Protein AF-A0AA86MZB1-F1 (afdb_monomer)

Structure (mmCIF, N/CA/C/O backbone):
data_AF-A0AA86MZB1-F1
#
_entry.id   AF-A0AA86MZB1-F1
#
loop_
_atom_site.group_PDB
_atom_site.id
_atom_site.type_symbol
_atom_site.label_atom_id
_atom_site.label_alt_id
_atom_site.label_comp_id
_atom_site.label_asym_id
_atom_site.label_entity_id
_atom_site.label_seq_id
_atom_site.pdbx_PDB_ins_code
_atom_site.Cartn_x
_atom_site.Cartn_y
_atom_site.Cartn_z
_atom_site.occupancy
_atom_site.B_iso_or_equiv
_atom_site.auth_seq_id
_atom_site.auth_comp_id
_atom_site.auth_asym_id
_atom_site.auth_atom_id
_atom_site.pdbx_PDB_model_num
ATOM 1 N N . MET A 1 1 ? 69.433 -35.522 26.821 1.00 39.75 1 MET A N 1
ATOM 2 C CA . MET A 1 1 ? 70.094 -35.226 25.528 1.00 39.75 1 MET A CA 1
ATOM 3 C C . MET A 1 1 ? 69.126 -34.293 24.797 1.00 39.75 1 MET A C 1
ATOM 5 O O . MET A 1 1 ? 67.993 -34.709 24.647 1.00 39.75 1 MET A O 1
ATOM 9 N N . CYS A 1 2 ? 69.368 -33.012 24.506 1.00 35.41 2 CYS A N 1
ATOM 10 C CA . CYS A 1 2 ? 70.594 -32.307 24.131 1.00 35.41 2 CYS A CA 1
ATOM 11 C C . CYS A 1 2 ? 70.705 -30.889 24.738 1.00 35.41 2 CYS A C 1
ATOM 13 O O . CYS A 1 2 ? 69.716 -30.265 25.106 1.00 35.41 2 CYS A O 1
ATOM 15 N N . TRP A 1 3 ? 71.967 -30.459 24.810 1.00 27.78 3 TRP A N 1
ATOM 16 C CA . TRP A 1 3 ? 72.564 -29.140 25.097 1.00 27.78 3 TRP A CA 1
ATOM 17 C C . TRP A 1 3 ? 72.193 -28.118 23.944 1.00 27.78 3 TRP A C 1
ATOM 19 O O . TRP A 1 3 ? 71.483 -28.522 23.024 1.00 27.78 3 TRP A O 1
ATOM 29 N N . PRO A 1 4 ? 72.614 -26.828 23.936 1.00 68.19 4 PRO A N 1
ATOM 30 C CA . PRO A 1 4 ? 71.835 -25.599 23.879 1.00 68.19 4 PRO A CA 1
ATOM 31 C C . PRO A 1 4 ? 72.290 -24.744 22.661 1.00 68.19 4 PRO A C 1
ATOM 33 O O . PRO A 1 4 ? 73.212 -25.126 21.941 1.00 68.19 4 PRO A O 1
ATOM 36 N N . ALA A 1 5 ? 71.706 -23.566 22.438 1.00 43.38 5 ALA A N 1
ATOM 37 C CA . ALA A 1 5 ? 72.376 -22.476 21.718 1.00 43.38 5 ALA A CA 1
ATOM 38 C C . ALA A 1 5 ? 71.509 -21.208 21.680 1.00 43.38 5 ALA A C 1
ATOM 40 O O . ALA A 1 5 ? 70.498 -21.170 20.994 1.00 43.38 5 ALA A O 1
ATOM 41 N N . ILE A 1 6 ? 72.010 -20.178 22.367 1.00 39.88 6 ILE A N 1
ATOM 42 C CA . ILE A 1 6 ? 72.215 -18.823 21.829 1.00 39.88 6 ILE A CA 1
ATOM 43 C C . ILE A 1 6 ? 70.952 -17.952 21.635 1.00 39.88 6 ILE A C 1
ATOM 45 O O . ILE A 1 6 ? 70.176 -18.111 20.705 1.00 39.88 6 ILE A O 1
ATOM 49 N N . SER A 1 7 ? 70.845 -17.009 22.580 1.00 42.72 7 SER A N 1
ATOM 50 C CA . SER A 1 7 ? 70.241 -15.662 22.648 1.00 42.72 7 SER A CA 1
ATOM 51 C C . SER A 1 7 ? 69.911 -14.919 21.325 1.00 42.72 7 SER A C 1
ATOM 53 O O . SER A 1 7 ? 70.367 -15.330 20.265 1.00 42.72 7 SER A O 1
ATOM 55 N N . PRO A 1 8 ? 69.448 -13.650 21.367 1.00 53.06 8 PRO A N 1
ATOM 56 C CA . PRO A 1 8 ? 68.319 -13.035 22.089 1.00 53.06 8 PRO A CA 1
ATOM 57 C C . PRO A 1 8 ? 67.515 -12.077 21.166 1.00 53.06 8 PRO A C 1
ATOM 59 O O . PRO A 1 8 ? 68.121 -11.322 20.424 1.00 53.06 8 PRO A O 1
ATOM 62 N N . ASP A 1 9 ? 66.186 -12.005 21.254 1.00 40.66 9 ASP A N 1
ATOM 63 C CA . ASP A 1 9 ? 65.450 -10.734 21.067 1.00 40.66 9 ASP A CA 1
ATOM 64 C C . ASP A 1 9 ? 63.985 -10.947 21.454 1.00 40.66 9 ASP A C 1
ATOM 66 O O . ASP A 1 9 ? 63.271 -11.751 20.857 1.00 40.66 9 ASP A O 1
ATOM 70 N N . PHE A 1 10 ? 63.552 -10.268 22.507 1.00 37.59 10 PHE A N 1
ATOM 71 C CA . PHE A 1 10 ? 62.161 -10.234 22.933 1.00 37.59 10 PHE A CA 1
ATOM 72 C C . PHE A 1 10 ? 61.785 -8.760 23.044 1.00 37.59 10 PHE A C 1
ATOM 74 O O . PHE A 1 10 ? 62.353 -8.064 23.887 1.00 37.59 10 PHE A O 1
ATOM 81 N N . PRO A 1 11 ? 60.760 -8.304 22.313 1.00 39.00 11 PRO A N 1
ATOM 82 C CA . PRO A 1 11 ? 59.903 -7.251 22.806 1.00 39.00 11 PRO A CA 1
ATOM 83 C C . PRO A 1 11 ? 58.547 -7.859 23.174 1.00 39.00 11 PRO A C 1
ATOM 85 O O . PRO A 1 11 ? 57.734 -8.241 22.341 1.00 39.00 11 PRO A O 1
ATOM 88 N N . SER A 1 12 ? 58.372 -8.014 24.483 1.00 47.00 12 SER A N 1
ATOM 89 C CA . SER A 1 12 ? 57.308 -7.395 25.270 1.00 47.00 12 SER A CA 1
ATOM 90 C C . SER A 1 12 ? 55.918 -7.229 24.626 1.00 47.00 12 SER A C 1
ATOM 92 O O . SER A 1 12 ? 55.688 -6.310 23.849 1.00 47.00 12 SER A O 1
ATOM 94 N N . HIS A 1 13 ? 54.974 -8.014 25.169 1.00 42.28 13 HIS A N 1
ATOM 95 C CA . HIS A 1 13 ? 53.506 -7.872 25.106 1.00 42.28 13 HIS A CA 1
ATOM 96 C C . HIS A 1 13 ? 52.888 -8.217 23.733 1.00 42.28 13 HIS A C 1
ATOM 98 O O . HIS A 1 13 ? 53.326 -7.751 22.702 1.00 42.28 13 HIS A O 1
ATOM 104 N N . ALA A 1 14 ? 51.836 -9.013 23.587 1.00 41.88 14 ALA A N 1
ATOM 105 C CA . ALA A 1 14 ? 50.866 -9.554 24.516 1.00 41.88 14 ALA A CA 1
ATOM 106 C C . ALA A 1 14 ? 50.211 -10.781 23.856 1.00 41.88 14 ALA A C 1
ATOM 108 O O . ALA A 1 14 ? 50.178 -10.919 22.634 1.00 41.88 14 ALA A O 1
ATOM 109 N N . ARG A 1 15 ? 49.684 -11.676 24.691 1.00 40.75 15 ARG A N 1
ATOM 110 C CA . ARG A 1 15 ? 48.897 -12.848 24.296 1.00 40.75 15 ARG A CA 1
ATOM 111 C C . ARG A 1 15 ? 47.757 -12.457 23.347 1.00 40.75 15 ARG A C 1
ATOM 113 O O . ARG A 1 15 ? 46.950 -11.596 23.682 1.00 40.75 15 ARG A O 1
ATOM 120 N N . LEU A 1 16 ? 47.668 -13.148 22.211 1.00 38.75 16 LEU A N 1
ATOM 121 C CA . LEU A 1 16 ? 46.545 -13.091 21.275 1.00 38.75 16 LEU A CA 1
ATOM 122 C C . LEU A 1 16 ? 45.320 -13.788 21.883 1.00 38.75 16 LEU A C 1
ATOM 124 O O . LEU A 1 16 ? 45.030 -14.945 21.589 1.00 38.75 16 LEU A O 1
ATOM 128 N N . THR A 1 17 ? 44.599 -13.072 22.739 1.00 40.31 17 THR A N 1
ATOM 129 C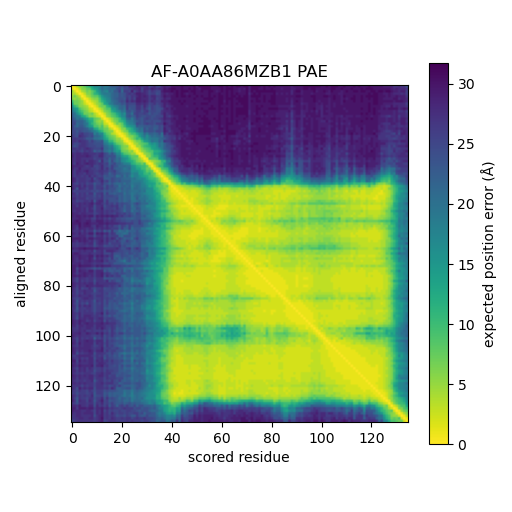 CA . THR A 1 17 ? 43.195 -13.367 23.014 1.00 40.31 17 THR A CA 1
ATOM 130 C C . THR A 1 17 ? 42.368 -12.560 22.020 1.00 40.31 17 THR A C 1
ATOM 132 O O . THR A 1 17 ? 42.288 -11.344 22.128 1.00 40.31 17 THR A O 1
ATOM 135 N N . SER A 1 18 ? 41.820 -13.262 21.025 1.00 50.50 18 SER A N 1
ATOM 136 C CA . SER A 1 18 ? 40.538 -12.996 20.362 1.00 50.50 18 SER A CA 1
ATOM 137 C C . SER A 1 18 ? 40.019 -11.556 20.413 1.00 50.50 18 SER A C 1
ATOM 139 O O . SER A 1 18 ? 39.395 -11.190 21.399 1.00 50.50 18 SER A O 1
ATOM 141 N N . LEU A 1 19 ? 40.173 -10.809 19.317 1.00 40.31 19 LEU A N 1
ATOM 142 C CA . LEU A 1 19 ? 39.268 -9.740 18.872 1.00 40.31 19 LEU A CA 1
ATOM 143 C C . LEU A 1 19 ? 39.573 -9.499 17.384 1.00 40.31 19 LEU A C 1
ATOM 145 O O . LEU A 1 19 ? 40.652 -9.030 17.027 1.00 40.31 19 LEU A O 1
ATOM 149 N N . CYS A 1 20 ? 38.659 -9.907 16.504 1.00 30.36 20 CYS A N 1
ATOM 150 C CA . CYS A 1 20 ? 38.782 -9.693 15.064 1.00 30.36 20 CYS A CA 1
ATOM 151 C C . CYS A 1 20 ? 38.777 -8.180 14.747 1.00 30.36 20 CYS A C 1
ATOM 153 O O . CYS A 1 20 ? 37.870 -7.483 15.204 1.00 30.36 20 CYS A O 1
ATOM 155 N N . PRO A 1 21 ? 39.738 -7.663 13.960 1.00 39.16 21 PRO A N 1
ATOM 156 C CA . PRO A 1 21 ? 39.774 -6.260 13.547 1.00 39.16 21 PRO A CA 1
ATOM 157 C C . PRO A 1 21 ? 38.674 -5.914 12.532 1.00 39.16 21 PRO A C 1
ATOM 159 O O . PRO A 1 21 ? 38.591 -6.508 11.456 1.00 39.16 21 PRO A O 1
ATOM 162 N N . VAL A 1 22 ? 37.863 -4.908 12.863 1.00 49.31 22 VAL A N 1
ATOM 163 C CA . VAL A 1 22 ? 36.893 -4.241 11.982 1.00 49.31 22 VAL A CA 1
ATOM 164 C C . VAL A 1 22 ? 37.605 -3.212 11.101 1.00 49.31 22 VAL A C 1
ATOM 166 O O . VAL A 1 22 ? 37.452 -2.020 11.291 1.00 49.31 22 VAL A O 1
ATOM 169 N N . ASP A 1 23 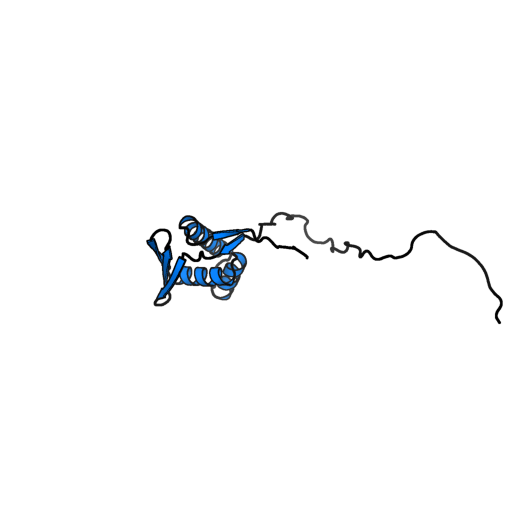? 38.439 -3.640 10.157 1.00 45.38 23 ASP A N 1
ATOM 170 C CA . ASP A 1 23 ? 39.081 -2.670 9.256 1.00 45.38 23 ASP A CA 1
ATOM 171 C C . ASP A 1 23 ? 39.587 -3.316 7.966 1.00 45.38 23 ASP A C 1
ATOM 173 O O . ASP A 1 23 ? 40.760 -3.660 7.851 1.00 45.38 23 ASP A O 1
ATOM 177 N N . LYS A 1 24 ? 38.688 -3.493 6.986 1.00 39.44 24 LYS A N 1
ATOM 178 C CA . LYS A 1 24 ? 39.022 -3.516 5.547 1.00 39.44 24 LYS A CA 1
ATOM 179 C C . LYS A 1 24 ? 37.819 -3.081 4.712 1.00 39.44 24 LYS A C 1
ATOM 181 O O . LYS A 1 24 ? 37.150 -3.896 4.083 1.00 39.44 24 LYS A O 1
ATOM 186 N N . VAL A 1 25 ? 37.573 -1.776 4.685 1.00 43.31 25 VAL A N 1
ATOM 187 C CA . VAL A 1 25 ? 36.737 -1.146 3.656 1.00 43.31 25 VAL A CA 1
ATOM 188 C C . VAL A 1 25 ? 37.679 -0.649 2.549 1.00 43.31 25 VAL A C 1
ATOM 190 O O . VAL A 1 25 ? 38.590 0.122 2.859 1.00 43.31 25 VAL A O 1
ATOM 193 N N . PRO A 1 26 ? 37.553 -1.076 1.277 1.00 38.97 26 PRO A N 1
ATOM 194 C CA . PRO A 1 26 ? 38.373 -0.522 0.204 1.00 38.97 26 PRO A CA 1
ATOM 195 C C . PRO A 1 26 ? 37.927 0.916 -0.097 1.00 38.97 26 PRO A C 1
ATOM 197 O O . PRO A 1 26 ? 36.832 1.171 -0.595 1.00 38.97 26 PRO A O 1
ATOM 200 N N . PHE A 1 27 ? 38.795 1.864 0.248 1.00 42.94 27 PHE A N 1
ATOM 201 C CA . PHE A 1 27 ? 38.603 3.302 0.088 1.00 42.94 27 PHE A CA 1
ATOM 202 C C . PHE A 1 27 ? 38.862 3.694 -1.372 1.00 42.94 27 PHE A C 1
ATOM 204 O O . PHE A 1 27 ? 40.007 3.860 -1.788 1.00 42.94 27 PHE A O 1
ATOM 211 N N . GLY A 1 28 ? 37.800 3.779 -2.176 1.00 41.62 28 GLY A N 1
ATOM 212 C CA . GLY A 1 28 ? 37.954 4.029 -3.608 1.00 41.62 28 GLY A CA 1
ATOM 213 C C . GLY A 1 28 ? 36.682 4.321 -4.393 1.00 41.62 28 GLY A C 1
ATOM 214 O O . GLY A 1 28 ? 36.675 4.049 -5.583 1.00 41.62 28 GLY A O 1
ATOM 215 N N . THR A 1 29 ? 35.609 4.854 -3.798 1.00 44.28 29 THR A N 1
ATOM 216 C CA . THR A 1 29 ? 34.547 5.566 -4.540 1.00 44.28 29 THR A CA 1
ATOM 217 C C . THR A 1 29 ? 33.782 6.486 -3.581 1.00 44.28 29 THR A C 1
ATOM 219 O O . THR A 1 29 ? 33.254 6.029 -2.578 1.00 44.28 29 THR A O 1
ATOM 222 N N . SER A 1 30 ? 33.791 7.787 -3.878 1.00 43.34 30 SER A N 1
ATOM 223 C CA . SER A 1 30 ? 32.909 8.862 -3.391 1.00 43.34 30 SER A CA 1
ATOM 224 C C . SER A 1 30 ? 32.229 8.710 -2.013 1.00 43.34 30 SER A C 1
ATOM 226 O O . SER A 1 30 ? 31.184 8.088 -1.860 1.00 43.34 30 SER A O 1
ATOM 228 N N . PHE A 1 31 ? 32.760 9.431 -1.024 1.00 43.94 31 PHE A N 1
ATOM 229 C CA . PHE A 1 31 ? 32.207 9.635 0.324 1.00 43.94 31 PHE A CA 1
ATOM 230 C C . PHE A 1 31 ? 31.006 10.621 0.358 1.00 43.94 31 PHE A C 1
ATOM 232 O O . PHE A 1 31 ? 30.826 11.363 1.322 1.00 43.94 31 PHE A O 1
ATOM 239 N N . GLN A 1 32 ? 30.175 10.657 -0.691 1.00 47.94 32 GLN A N 1
ATOM 240 C CA . GLN A 1 32 ? 28.943 11.459 -0.769 1.00 47.94 32 GLN A CA 1
ATOM 241 C C . GLN A 1 32 ? 27.703 10.554 -0.798 1.00 47.94 32 GLN A C 1
ATOM 243 O O . GLN A 1 32 ? 27.087 10.377 -1.843 1.00 47.94 32 GLN A O 1
ATOM 248 N N . SER A 1 33 ? 27.358 9.962 0.350 1.00 45.75 33 SER A N 1
ATOM 249 C CA . SER A 1 33 ? 25.975 9.716 0.821 1.00 45.75 33 SER A CA 1
ATOM 250 C C . SER A 1 33 ? 25.957 8.640 1.907 1.00 45.75 33 SER A C 1
ATOM 252 O O . SER A 1 33 ? 25.478 7.530 1.713 1.00 45.75 33 SER A O 1
ATOM 254 N N . LEU A 1 34 ? 26.400 8.994 3.111 1.00 46.66 34 LEU A N 1
ATOM 255 C CA . LEU A 1 34 ? 25.973 8.305 4.336 1.00 46.66 34 LEU A CA 1
ATOM 256 C C . LEU A 1 34 ? 24.555 8.761 4.756 1.00 46.66 34 LEU A C 1
ATOM 258 O O . LEU A 1 34 ? 24.296 8.986 5.933 1.00 46.66 34 LEU A O 1
ATOM 262 N N . GLN A 1 35 ? 23.635 8.969 3.807 1.00 44.97 35 GLN A N 1
ATOM 263 C CA . GLN A 1 35 ? 22.385 9.710 4.043 1.00 44.97 35 GLN A CA 1
ATOM 264 C C . GLN A 1 35 ? 21.105 9.028 3.554 1.00 44.97 35 GLN A C 1
ATOM 266 O O . GLN A 1 35 ? 20.146 9.704 3.203 1.00 44.97 35 GLN A O 1
ATOM 271 N N . GLN A 1 36 ? 21.005 7.700 3.621 1.00 43.66 36 GLN A N 1
ATOM 272 C CA . GLN A 1 36 ? 19.668 7.106 3.548 1.00 43.66 36 GLN A CA 1
ATOM 273 C C . GLN A 1 36 ? 19.504 5.861 4.413 1.00 43.66 36 GLN A C 1
ATOM 275 O O . GLN A 1 36 ? 19.050 4.822 3.950 1.00 43.66 36 GLN A O 1
ATOM 280 N N . TYR A 1 37 ? 19.793 5.971 5.709 1.00 47.28 37 TYR A N 1
ATOM 281 C CA . TYR A 1 37 ? 19.125 5.087 6.663 1.00 47.28 37 TYR A CA 1
ATOM 282 C C . TYR A 1 37 ? 17.685 5.594 6.851 1.00 47.28 37 TYR A C 1
ATOM 284 O O . TYR A 1 37 ? 17.369 6.277 7.824 1.00 47.28 37 TYR A O 1
ATOM 292 N N . LYS A 1 38 ? 16.810 5.324 5.869 1.00 46.38 38 LYS A N 1
ATOM 293 C CA . LYS A 1 38 ? 15.365 5.322 6.125 1.00 46.38 38 LYS A CA 1
ATOM 294 C C . LYS A 1 38 ? 15.132 4.112 7.034 1.00 46.38 38 LYS A C 1
ATOM 296 O O . LYS A 1 38 ? 15.504 3.012 6.622 1.00 46.38 38 LYS A O 1
ATOM 301 N N . PRO A 1 39 ? 14.574 4.265 8.250 1.00 53.75 39 PRO A N 1
ATOM 302 C CA . PRO A 1 39 ? 14.151 3.093 9.005 1.00 53.75 39 PRO A CA 1
ATOM 303 C C . PRO A 1 39 ? 13.242 2.278 8.085 1.00 53.75 39 PRO A C 1
ATOM 305 O O . PRO A 1 39 ? 12.373 2.859 7.431 1.00 53.75 39 PRO A O 1
ATOM 308 N N . ALA A 1 40 ? 13.488 0.971 7.975 1.00 68.12 40 ALA A N 1
ATOM 309 C CA . ALA A 1 40 ? 12.656 0.107 7.153 1.00 68.12 40 ALA A CA 1
ATOM 310 C C . ALA A 1 40 ? 11.229 0.169 7.716 1.00 68.12 40 ALA A C 1
ATOM 312 O O . ALA A 1 40 ? 10.922 -0.427 8.749 1.00 68.12 40 ALA A O 1
ATOM 313 N N . MET A 1 41 ? 10.383 0.979 7.084 1.00 81.94 41 MET A N 1
ATOM 314 C CA . MET A 1 41 ? 8.965 1.032 7.394 1.00 81.94 41 MET A CA 1
ATOM 315 C C . MET A 1 41 ? 8.359 -0.239 6.839 1.00 81.94 41 MET A C 1
ATOM 317 O O . MET A 1 41 ? 8.482 -0.523 5.645 1.00 81.94 41 MET A O 1
ATOM 321 N N . ARG A 1 42 ? 7.738 -1.008 7.727 1.00 86.62 42 ARG A N 1
ATOM 322 C CA . ARG A 1 42 ? 6.961 -2.167 7.337 1.00 86.62 42 ARG A CA 1
ATOM 323 C C . ARG A 1 42 ? 5.496 -1.795 7.295 1.00 86.62 42 ARG A C 1
ATOM 325 O O . ARG A 1 42 ? 4.979 -1.156 8.208 1.00 86.62 42 ARG A O 1
ATOM 332 N N . TYR A 1 43 ? 4.846 -2.204 6.220 1.00 90.12 43 TYR A N 1
ATOM 333 C CA . TYR A 1 43 ? 3.418 -2.031 6.034 1.00 90.12 43 TYR A CA 1
ATOM 334 C C . TYR A 1 43 ? 2.725 -3.340 6.358 1.00 90.12 43 TYR A C 1
ATOM 336 O O . TYR A 1 43 ? 3.129 -4.402 5.884 1.00 90.12 43 TYR A O 1
ATOM 344 N N . ARG A 1 44 ? 1.684 -3.255 7.179 1.00 91.56 44 ARG A N 1
ATOM 345 C CA . ARG A 1 44 ? 0.871 -4.397 7.577 1.00 91.56 44 ARG A CA 1
ATOM 346 C C . ARG A 1 44 ? -0.595 -4.092 7.329 1.00 91.56 44 ARG A C 1
ATOM 348 O O . ARG A 1 44 ? -1.062 -2.990 7.604 1.00 91.56 44 ARG A O 1
ATOM 355 N N . ILE A 1 45 ? -1.320 -5.087 6.839 1.00 92.75 45 ILE A N 1
ATOM 356 C CA . ILE A 1 45 ? -2.773 -5.023 6.706 1.00 92.75 45 ILE A CA 1
ATOM 357 C C . ILE A 1 45 ? -3.385 -5.340 8.083 1.00 92.75 45 ILE A C 1
ATOM 359 O O . ILE A 1 45 ? -3.090 -6.410 8.628 1.00 92.75 45 ILE A O 1
ATOM 363 N N . PRO A 1 46 ? -4.181 -4.431 8.676 1.00 91.94 46 PRO A N 1
ATOM 364 C CA . PRO A 1 46 ? -4.894 -4.692 9.923 1.00 91.94 46 PRO A CA 1
ATOM 365 C C . PRO A 1 46 ? -5.865 -5.869 9.783 1.00 91.94 46 PRO A C 1
ATOM 367 O O . PRO A 1 46 ? -6.425 -6.096 8.713 1.00 91.94 46 PRO A O 1
ATOM 370 N N . GLU A 1 47 ? -6.114 -6.589 10.875 1.00 91.00 47 GLU A N 1
ATOM 371 C CA . GLU A 1 47 ? -7.055 -7.722 10.892 1.00 91.00 47 GLU A CA 1
ATOM 372 C C . GLU A 1 47 ? -8.512 -7.310 10.633 1.00 91.00 47 GLU A C 1
ATOM 374 O O . GLU A 1 47 ? -9.298 -8.091 10.099 1.00 91.00 47 GLU A O 1
ATOM 379 N N . ASP A 1 48 ? -8.843 -6.051 10.925 1.00 91.81 48 ASP A N 1
ATOM 380 C CA . ASP A 1 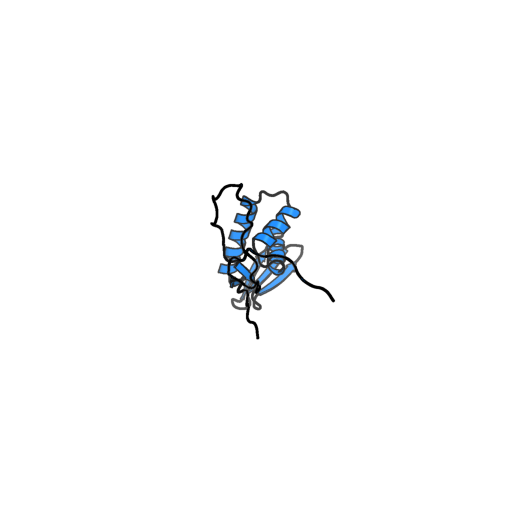48 ? -10.146 -5.448 10.651 1.00 91.81 48 ASP A CA 1
ATOM 381 C C . ASP A 1 48 ? -10.363 -5.121 9.165 1.00 91.81 48 ASP A C 1
ATOM 383 O O . ASP A 1 48 ? -11.414 -4.599 8.792 1.00 91.81 48 ASP A O 1
ATOM 387 N N . VAL A 1 49 ? -9.381 -5.375 8.297 1.00 93.56 49 VAL A N 1
ATOM 388 C CA . VAL A 1 49 ? -9.492 -5.111 6.862 1.00 93.56 49 VAL A CA 1
ATOM 389 C C . VAL A 1 49 ? -9.715 -6.416 6.118 1.00 93.56 49 VAL A C 1
ATOM 391 O O . VAL A 1 49 ? -8.838 -7.272 6.021 1.00 93.56 49 VAL A O 1
ATOM 394 N N . VAL A 1 50 ? -10.901 -6.545 5.534 1.00 93.50 50 VAL A N 1
ATOM 395 C CA . VAL A 1 50 ? -11.254 -7.675 4.676 1.00 93.50 50 VAL A CA 1
ATOM 396 C C . VAL A 1 50 ? -10.979 -7.297 3.230 1.00 93.50 50 VAL A C 1
ATOM 398 O O . VAL A 1 50 ? -11.423 -6.254 2.761 1.00 93.50 50 VAL A O 1
ATOM 401 N N . PHE A 1 51 ? -10.287 -8.174 2.513 1.00 92.88 51 PHE A N 1
ATOM 402 C CA . PHE A 1 51 ? -9.976 -8.031 1.094 1.00 92.88 51 PHE A CA 1
ATOM 403 C C . PHE A 1 51 ? -10.664 -9.137 0.284 1.00 92.88 51 PHE A C 1
ATOM 405 O O . PHE A 1 51 ? -10.680 -10.303 0.692 1.00 92.88 51 PHE A O 1
ATOM 412 N N . ARG A 1 52 ? -11.218 -8.783 -0.878 1.00 93.44 52 ARG A N 1
ATOM 413 C CA . ARG A 1 52 ? -11.800 -9.731 -1.831 1.00 93.44 52 ARG A CA 1
ATOM 414 C C . ARG A 1 52 ? -11.470 -9.321 -3.260 1.00 93.44 52 ARG A C 1
ATOM 416 O O . ARG A 1 52 ? -11.855 -8.239 -3.686 1.00 93.44 52 ARG A O 1
ATOM 423 N N . GLU A 1 53 ? -10.847 -10.222 -4.006 1.00 93.44 53 GLU A N 1
ATOM 424 C CA . GLU A 1 53 ? -10.596 -10.038 -5.436 1.00 93.44 53 GLU A CA 1
ATOM 425 C C . GLU A 1 53 ? -11.781 -10.539 -6.277 1.00 93.44 53 GLU A C 1
ATOM 427 O O . GLU A 1 53 ? -12.358 -11.599 -6.000 1.00 93.44 53 GLU A O 1
ATOM 432 N N . VAL A 1 54 ? -12.156 -9.769 -7.298 1.00 90.69 54 VAL A N 1
ATOM 433 C CA . VAL A 1 54 ? -13.225 -10.061 -8.255 1.00 90.69 54 VAL A CA 1
ATOM 434 C C . VAL A 1 54 ? -12.785 -9.587 -9.640 1.00 90.69 54 VAL A C 1
ATOM 436 O O . VAL A 1 54 ? -12.691 -8.395 -9.897 1.00 90.69 54 VAL A O 1
ATOM 439 N N . GLY A 1 55 ? -12.539 -10.523 -10.559 1.00 88.62 55 GLY A N 1
ATOM 440 C CA 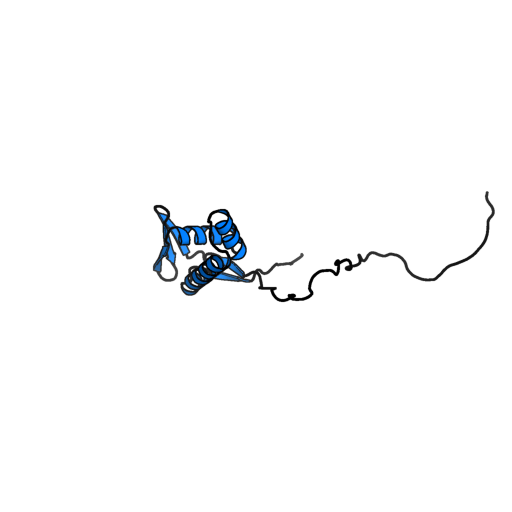. GLY A 1 55 ? -12.244 -10.187 -11.959 1.00 88.62 55 GLY A CA 1
ATOM 441 C C . GLY A 1 55 ? -10.940 -9.408 -12.180 1.00 88.62 55 GLY A C 1
ATOM 442 O O . GLY A 1 55 ? -10.840 -8.698 -13.173 1.00 88.62 55 GLY A O 1
ATOM 443 N N . GLY A 1 56 ? -9.964 -9.537 -11.276 1.00 87.31 56 GLY A N 1
ATOM 444 C CA . GLY A 1 56 ? -8.692 -8.806 -11.324 1.00 87.31 56 GLY A CA 1
ATOM 445 C C . GLY A 1 56 ? -8.720 -7.444 -10.630 1.00 87.31 56 GLY A C 1
ATOM 446 O O . GLY A 1 56 ? -7.682 -6.808 -10.523 1.00 87.31 56 GLY A O 1
ATOM 447 N N . GLU A 1 57 ? -9.875 -7.012 -10.130 1.00 92.38 57 GLU A N 1
ATOM 448 C CA . GLU A 1 57 ? -10.025 -5.852 -9.249 1.00 92.38 57 GLU A CA 1
ATOM 449 C C . GLU A 1 57 ? -10.270 -6.320 -7.814 1.00 92.38 57 GLU A C 1
ATOM 451 O O . GLU A 1 57 ? -10.632 -7.477 -7.580 1.00 92.38 57 GLU A O 1
ATOM 456 N N . ALA A 1 58 ? -10.125 -5.427 -6.839 1.00 91.81 58 ALA A N 1
ATOM 457 C CA . ALA A 1 58 ? -10.343 -5.776 -5.444 1.00 91.81 58 ALA A CA 1
ATOM 458 C C . ALA A 1 58 ? -11.292 -4.837 -4.720 1.00 91.81 58 ALA A C 1
ATOM 460 O O . ALA A 1 58 ? -11.321 -3.629 -4.935 1.00 91.81 58 ALA A O 1
ATOM 461 N N . VAL A 1 59 ? -12.041 -5.417 -3.788 1.00 93.81 59 VAL A N 1
ATOM 462 C CA . VAL A 1 59 ? -12.874 -4.700 -2.833 1.00 93.81 59 VAL A CA 1
ATOM 463 C C . VAL A 1 59 ? -12.299 -4.903 -1.441 1.00 93.81 59 VAL A C 1
ATOM 465 O O . VAL A 1 59 ? -12.062 -6.030 -1.003 1.00 93.81 59 VAL A O 1
ATOM 468 N N . LEU A 1 60 ? -12.102 -3.794 -0.738 1.00 93.62 60 LEU A N 1
ATOM 469 C CA . LEU A 1 60 ? -11.655 -3.744 0.641 1.00 93.62 60 LEU A CA 1
ATOM 470 C C . LEU A 1 60 ? -12.788 -3.241 1.511 1.00 93.62 60 LEU A C 1
ATOM 472 O O . LEU A 1 60 ? -13.429 -2.241 1.192 1.00 93.62 60 LEU A O 1
ATOM 476 N N . LEU A 1 61 ? -12.996 -3.909 2.633 1.00 92.62 61 LEU A N 1
ATOM 477 C CA . LEU A 1 61 ? -13.911 -3.492 3.677 1.00 92.62 61 LEU A CA 1
ATOM 478 C C . LEU A 1 61 ? -13.109 -3.244 4.947 1.00 92.62 61 LEU A C 1
ATOM 480 O O . LEU A 1 61 ? -12.515 -4.165 5.501 1.00 92.62 61 LEU A O 1
ATOM 484 N N . ASN A 1 62 ? -13.127 -2.003 5.418 1.00 92.81 62 ASN A N 1
ATOM 485 C CA . ASN A 1 62 ? -12.651 -1.669 6.751 1.00 92.81 62 ASN A CA 1
ATOM 486 C C . ASN A 1 62 ? -13.787 -1.936 7.750 1.00 92.81 62 ASN A C 1
ATOM 488 O O . ASN A 1 62 ? -14.755 -1.177 7.793 1.00 92.81 62 ASN A O 1
ATOM 492 N N . LEU A 1 63 ? -13.678 -3.002 8.544 1.00 91.81 63 LEU A N 1
ATOM 493 C CA . LEU A 1 63 ? -14.681 -3.407 9.534 1.00 91.81 63 LEU A CA 1
ATOM 494 C C . LEU A 1 63 ? -14.805 -2.409 10.689 1.00 91.81 63 LEU A C 1
ATOM 496 O O . LEU A 1 63 ? -15.902 -2.231 11.212 1.00 91.81 63 LEU A O 1
ATOM 500 N N . ALA A 1 64 ? -13.721 -1.714 11.047 1.00 89.56 64 ALA A N 1
ATOM 501 C CA . ALA A 1 64 ? -13.735 -0.720 12.117 1.00 89.56 64 ALA A CA 1
ATOM 502 C C . ALA A 1 64 ? -14.585 0.512 11.758 1.00 89.56 64 ALA A C 1
ATOM 504 O O . ALA A 1 64 ? -15.217 1.107 12.629 1.00 89.56 64 ALA A O 1
ATOM 505 N N . THR A 1 65 ? -14.626 0.893 10.476 1.00 90.25 65 THR A N 1
ATOM 506 C CA . THR A 1 65 ? -15.408 2.051 9.997 1.00 90.25 65 THR A CA 1
ATOM 507 C C . THR A 1 65 ? -16.669 1.672 9.217 1.00 90.25 65 THR A C 1
ATOM 509 O O . THR A 1 65 ? -17.520 2.528 8.989 1.00 90.25 65 THR A O 1
ATOM 512 N N . GLY A 1 66 ? -16.793 0.419 8.774 1.00 91.06 66 GLY A N 1
ATOM 513 C CA . GLY A 1 66 ? -17.846 -0.040 7.865 1.00 91.06 66 GLY A CA 1
ATOM 514 C C . GLY A 1 66 ? -17.715 0.481 6.426 1.00 91.06 66 GLY A C 1
ATOM 515 O O . GLY A 1 66 ? -18.695 0.449 5.682 1.00 91.06 66 GLY A O 1
ATOM 516 N N . THR A 1 67 ? -16.542 0.987 6.027 1.00 90.94 67 THR A N 1
ATOM 517 C CA . THR A 1 67 ? -16.347 1.639 4.719 1.00 90.94 67 THR A CA 1
ATOM 518 C C . THR A 1 67 ? -15.786 0.672 3.680 1.00 90.94 67 THR A C 1
ATOM 520 O O . THR A 1 67 ? -14.845 -0.073 3.960 1.00 90.94 67 THR A O 1
ATOM 523 N N . TYR A 1 68 ? -16.335 0.736 2.465 1.00 93.06 68 TYR A N 1
ATOM 524 C CA . TYR A 1 68 ? -15.894 -0.040 1.308 1.00 93.06 68 TYR A CA 1
ATOM 525 C C . TYR A 1 68 ? -15.009 0.797 0.384 1.00 93.06 68 TYR A C 1
ATOM 527 O O . TYR A 1 68 ? -15.305 1.961 0.107 1.00 93.06 68 TYR A O 1
ATOM 535 N N . PHE A 1 69 ? -13.958 0.178 -0.140 1.00 92.50 69 PHE A N 1
ATOM 536 C CA . PHE A 1 69 ? -13.039 0.772 -1.100 1.00 92.50 69 PHE A CA 1
ATOM 537 C C . PHE A 1 69 ? -12.810 -0.196 -2.255 1.00 92.50 69 PHE A C 1
ATOM 539 O O . PHE A 1 69 ? -12.629 -1.388 -2.032 1.00 92.50 69 PHE A O 1
ATOM 546 N N . GLY A 1 70 ? -12.826 0.316 -3.482 1.00 93.31 70 GLY A N 1
ATOM 547 C CA . GLY A 1 70 ? -12.434 -0.442 -4.667 1.00 93.31 70 GLY A CA 1
ATOM 548 C C .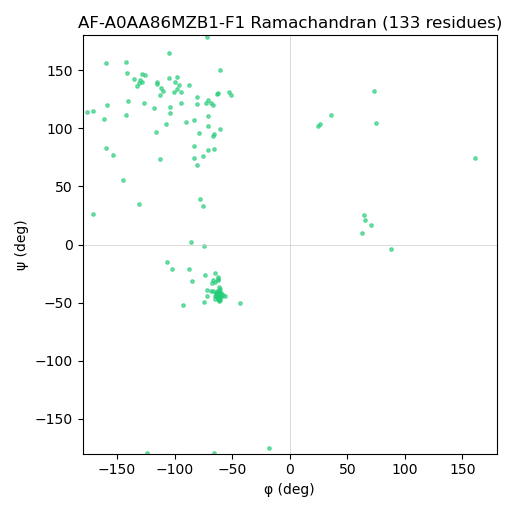 GLY A 1 70 ? -10.990 -0.136 -5.050 1.00 93.31 70 GLY A C 1
ATOM 549 O O . GLY A 1 70 ? -10.552 1.009 -4.911 1.00 93.31 70 GLY A O 1
ATOM 550 N N . LEU A 1 71 ? -10.281 -1.147 -5.535 1.00 92.69 71 LEU A N 1
ATOM 551 C CA . LEU A 1 71 ? -8.995 -1.040 -6.211 1.00 92.69 71 LEU A CA 1
ATOM 552 C C . LEU A 1 71 ? -9.157 -1.499 -7.651 1.00 92.69 71 LEU A C 1
ATOM 554 O O . LEU A 1 71 ? -9.822 -2.499 -7.917 1.00 92.69 71 LEU A O 1
ATOM 558 N N . ASP A 1 72 ? -8.496 -0.786 -8.552 1.00 91.38 72 ASP A N 1
ATOM 559 C CA . ASP A 1 72 ? -8.294 -1.233 -9.922 1.00 91.38 72 ASP A CA 1
ATOM 560 C C . ASP A 1 72 ? -7.279 -2.392 -9.972 1.00 91.38 72 ASP A C 1
ATOM 562 O O . ASP A 1 72 ? -6.738 -2.827 -8.948 1.00 91.38 72 ASP A O 1
ATOM 566 N N . GLY A 1 73 ? -7.011 -2.918 -11.168 1.00 88.50 73 GLY A N 1
ATOM 567 C CA . GLY A 1 73 ? -6.101 -4.056 -11.320 1.00 88.50 73 GLY A CA 1
ATOM 568 C C . GLY A 1 73 ? -4.680 -3.785 -10.823 1.00 88.50 73 GLY A C 1
ATOM 569 O O . GLY A 1 73 ? -4.079 -4.631 -10.166 1.00 88.50 73 GLY A O 1
ATOM 570 N N . VAL A 1 74 ? -4.161 -2.577 -11.056 1.00 88.88 74 VAL A N 1
ATOM 571 C CA . VAL A 1 74 ? -2.813 -2.201 -10.607 1.00 88.88 74 VAL A CA 1
ATOM 572 C C . VAL A 1 74 ? -2.775 -2.014 -9.090 1.00 88.88 74 VAL A C 1
ATOM 574 O O . VAL A 1 74 ? -1.872 -2.526 -8.432 1.00 88.88 74 VAL A O 1
ATOM 577 N N . GLY A 1 75 ? -3.768 -1.341 -8.506 1.00 90.38 75 GLY A N 1
ATOM 578 C CA . GLY A 1 75 ? -3.895 -1.186 -7.060 1.00 90.38 75 GLY A CA 1
ATOM 579 C C . GLY A 1 75 ? -4.056 -2.527 -6.346 1.00 90.38 75 GLY A C 1
ATOM 580 O O . GLY A 1 75 ? -3.484 -2.721 -5.274 1.00 90.38 75 GLY A O 1
ATOM 581 N N . THR A 1 76 ? -4.776 -3.471 -6.956 1.00 92.88 76 THR A N 1
ATOM 582 C CA . THR A 1 76 ? -4.929 -4.848 -6.461 1.00 92.88 76 THR A CA 1
ATOM 583 C C . THR A 1 76 ? -3.591 -5.583 -6.437 1.00 92.88 76 THR A C 1
ATOM 585 O O . THR A 1 76 ? -3.250 -6.213 -5.436 1.00 92.88 76 THR A O 1
ATOM 588 N N . GLU A 1 77 ? -2.789 -5.441 -7.491 1.00 91.50 77 GLU A N 1
ATOM 589 C CA . GLU A 1 77 ? -1.447 -6.021 -7.550 1.00 91.50 77 GLU A CA 1
ATOM 590 C C . GLU A 1 77 ? -0.515 -5.402 -6.498 1.00 91.50 77 GLU A C 1
ATOM 592 O O . GLU A 1 77 ? 0.130 -6.124 -5.735 1.00 91.50 77 GLU A O 1
ATOM 597 N N . ILE A 1 78 ? -0.502 -4.067 -6.377 1.00 91.88 78 ILE A N 1
ATOM 598 C CA . ILE A 1 78 ? 0.269 -3.356 -5.344 1.00 91.88 78 ILE A CA 1
ATOM 599 C C . ILE A 1 78 ? -0.148 -3.827 -3.946 1.00 91.88 78 ILE A C 1
ATOM 601 O O . ILE A 1 78 ? 0.709 -4.073 -3.099 1.00 91.88 78 ILE A O 1
ATOM 605 N N . TRP A 1 79 ? -1.449 -3.983 -3.696 1.00 93.12 79 TRP A N 1
ATOM 606 C CA . TRP A 1 79 ? -1.974 -4.488 -2.430 1.00 93.12 79 TRP A CA 1
ATOM 607 C C . TRP A 1 79 ? -1.482 -5.908 -2.125 1.00 93.12 79 TRP A C 1
ATOM 609 O O . TRP A 1 79 ? -0.983 -6.171 -1.029 1.00 93.12 79 TRP A O 1
ATOM 619 N N . ASN A 1 80 ? -1.567 -6.815 -3.100 1.00 92.12 80 ASN A N 1
ATOM 620 C CA . ASN A 1 80 ? -1.090 -8.191 -2.971 1.00 92.12 80 ASN A CA 1
ATOM 621 C C . ASN A 1 80 ? 0.420 -8.251 -2.699 1.00 92.12 80 ASN A C 1
ATOM 623 O O . ASN A 1 80 ? 0.871 -9.042 -1.866 1.00 92.12 80 ASN A O 1
ATOM 627 N N . LEU A 1 81 ? 1.205 -7.401 -3.362 1.00 91.44 81 LEU A N 1
ATOM 628 C CA . LEU A 1 81 ? 2.642 -7.288 -3.133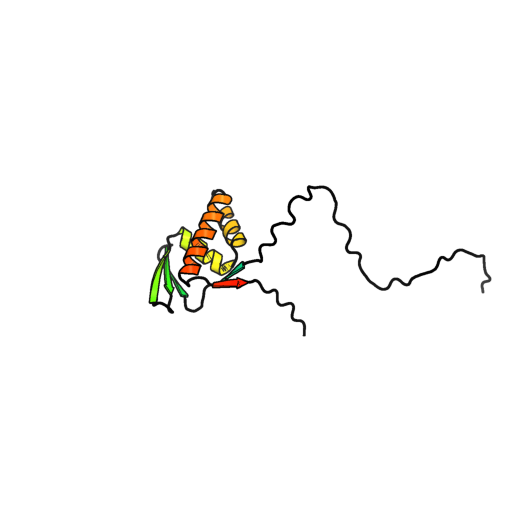 1.00 91.44 81 LEU A CA 1
ATOM 629 C C . LEU A 1 81 ? 2.949 -6.688 -1.758 1.00 91.44 81 LEU A C 1
ATOM 631 O O . LEU A 1 81 ? 3.825 -7.194 -1.065 1.00 91.44 81 LEU A O 1
ATOM 635 N N . LEU A 1 82 ? 2.202 -5.677 -1.310 1.00 91.31 82 LEU A N 1
ATOM 636 C CA . LEU A 1 82 ? 2.351 -5.110 0.034 1.00 91.31 82 LEU A CA 1
ATOM 637 C C . LEU A 1 82 ? 2.063 -6.147 1.119 1.00 91.31 82 LEU A C 1
ATOM 639 O O . LEU A 1 82 ? 2.799 -6.214 2.100 1.00 91.31 82 LEU A O 1
ATOM 643 N N . ALA A 1 83 ? 1.047 -6.990 0.922 1.00 89.94 83 ALA A N 1
ATOM 644 C CA . ALA A 1 83 ? 0.723 -8.080 1.838 1.00 89.94 83 ALA A CA 1
ATOM 645 C C . ALA A 1 83 ? 1.855 -9.118 1.965 1.00 89.94 83 ALA A C 1
ATOM 647 O O . ALA A 1 83 ? 1.991 -9.751 3.011 1.00 89.94 83 ALA A O 1
ATOM 648 N N . ARG A 1 84 ? 2.652 -9.309 0.903 1.00 89.12 84 ARG A N 1
ATOM 649 C CA . ARG A 1 84 ? 3.736 -10.305 0.834 1.00 89.12 84 ARG A CA 1
ATOM 650 C C . ARG A 1 84 ? 5.093 -9.740 1.250 1.00 89.12 84 ARG A C 1
ATOM 652 O O . ARG A 1 84 ? 5.763 -10.319 2.097 1.00 89.12 84 ARG A O 1
ATOM 659 N N . GLU A 1 85 ? 5.486 -8.621 0.652 1.00 88.00 85 GLU A N 1
ATOM 660 C CA . GLU A 1 85 ? 6.804 -8.001 0.812 1.00 88.00 85 GLU A CA 1
ATOM 661 C C . GLU A 1 85 ? 6.870 -7.089 2.042 1.00 88.00 85 GLU A C 1
ATOM 663 O O . GLU A 1 85 ? 7.929 -6.908 2.648 1.00 88.00 85 GLU A O 1
ATOM 668 N N . GLY A 1 86 ? 5.744 -6.459 2.397 1.00 85.06 86 GLY A N 1
ATOM 669 C CA . GLY A 1 86 ? 5.639 -5.538 3.528 1.00 85.06 86 GLY A CA 1
ATOM 670 C C . GLY A 1 86 ? 6.502 -4.278 3.411 1.00 85.06 86 GLY A C 1
ATOM 671 O O . GLY A 1 86 ? 6.633 -3.557 4.395 1.00 85.06 86 GLY A O 1
ATOM 672 N N . THR A 1 87 ? 7.118 -3.997 2.257 1.00 88.31 87 THR A N 1
ATOM 673 C CA . THR A 1 87 ? 8.035 -2.861 2.056 1.00 88.31 87 THR A CA 1
ATOM 674 C C . THR A 1 87 ? 7.849 -2.225 0.680 1.00 88.31 87 THR A C 1
ATOM 676 O O . THR A 1 87 ? 7.563 -2.919 -0.293 1.00 88.31 87 THR A O 1
ATOM 679 N N . ILE A 1 88 ? 8.049 -0.904 0.581 1.00 88.50 88 ILE A N 1
ATOM 680 C CA . ILE A 1 88 ? 7.977 -0.181 -0.705 1.00 88.50 88 ILE A CA 1
ATOM 681 C C . ILE A 1 88 ? 9.010 -0.717 -1.694 1.00 88.50 88 ILE A C 1
ATOM 683 O O . ILE A 1 88 ? 8.694 -0.896 -2.866 1.00 88.50 88 ILE A O 1
ATOM 687 N N . ASP A 1 89 ? 10.235 -0.977 -1.236 1.00 87.12 89 ASP A N 1
ATOM 688 C CA . ASP A 1 89 ? 11.320 -1.414 -2.116 1.00 87.12 89 ASP A CA 1
ATOM 689 C C . ASP A 1 89 ? 11.044 -2.808 -2.702 1.00 87.12 89 ASP A C 1
ATOM 691 O O . ASP A 1 89 ? 11.253 -3.018 -3.895 1.00 87.12 89 ASP A O 1
ATOM 695 N N . GLY A 1 90 ? 10.492 -3.736 -1.908 1.00 87.00 90 GLY A N 1
ATOM 696 C CA . GLY A 1 90 ? 10.078 -5.054 -2.401 1.00 87.00 90 GLY A CA 1
ATOM 697 C C . GLY A 1 90 ? 8.972 -4.960 -3.454 1.00 87.00 90 GLY A C 1
ATOM 698 O O . GLY A 1 90 ? 9.092 -5.535 -4.534 1.00 87.00 90 GLY A O 1
ATOM 699 N N . VAL A 1 91 ? 7.941 -4.154 -3.185 1.00 90.88 91 VAL A N 1
ATOM 700 C CA . VAL A 1 91 ? 6.830 -3.920 -4.125 1.00 90.88 91 VAL A CA 1
ATOM 701 C C . VAL A 1 91 ? 7.322 -3.271 -5.421 1.00 90.88 91 VAL A C 1
ATOM 703 O O . VAL A 1 91 ? 6.957 -3.710 -6.509 1.00 90.88 91 VAL A O 1
ATOM 706 N N . THR A 1 92 ? 8.180 -2.252 -5.314 1.00 89.94 92 THR A N 1
ATOM 707 C CA . THR A 1 92 ? 8.734 -1.532 -6.472 1.00 89.94 92 THR A CA 1
ATOM 708 C C . THR A 1 92 ? 9.545 -2.478 -7.355 1.00 89.94 92 THR A C 1
ATOM 710 O O . THR A 1 92 ? 9.319 -2.528 -8.560 1.00 89.94 92 THR A O 1
ATOM 713 N N . ASN A 1 93 ? 10.434 -3.283 -6.764 1.00 88.12 93 ASN A N 1
ATOM 714 C CA . ASN A 1 93 ? 11.248 -4.246 -7.509 1.00 88.12 93 ASN A CA 1
ATOM 715 C C . ASN A 1 93 ? 10.397 -5.320 -8.198 1.00 88.12 93 ASN A C 1
ATOM 717 O O . ASN A 1 93 ? 10.675 -5.683 -9.340 1.00 88.12 93 ASN A O 1
ATOM 721 N N . ALA A 1 94 ? 9.353 -5.812 -7.526 1.00 88.69 94 ALA A N 1
ATOM 722 C CA . ALA A 1 94 ? 8.445 -6.799 -8.100 1.00 88.69 94 ALA A CA 1
ATOM 723 C C . ALA A 1 94 ? 7.685 -6.240 -9.314 1.00 88.69 94 ALA A C 1
ATOM 725 O O . ALA A 1 94 ? 7.571 -6.916 -10.336 1.00 88.69 94 ALA A O 1
ATOM 726 N N . LEU A 1 95 ? 7.222 -4.989 -9.238 1.00 88.25 95 LEU A N 1
ATOM 727 C CA . LEU A 1 95 ? 6.523 -4.337 -10.345 1.00 88.25 95 LEU A CA 1
ATOM 728 C C . LEU A 1 95 ? 7.464 -3.977 -11.501 1.00 88.25 95 LEU A C 1
ATOM 730 O O . LEU A 1 95 ? 7.104 -4.210 -12.649 1.00 88.25 95 LEU A O 1
ATOM 734 N N . LEU A 1 96 ? 8.687 -3.508 -11.234 1.00 88.12 96 LEU A N 1
ATOM 735 C CA . LEU A 1 96 ? 9.680 -3.245 -12.290 1.00 88.12 96 LEU A CA 1
ATOM 736 C C . LEU A 1 96 ? 10.085 -4.509 -13.058 1.00 88.12 96 LEU A C 1
ATOM 738 O O . LEU A 1 96 ? 10.459 -4.429 -14.224 1.00 88.12 96 LEU A O 1
ATOM 742 N N . ALA A 1 97 ? 10.013 -5.681 -12.424 1.00 86.12 97 ALA A N 1
ATOM 743 C CA . ALA A 1 97 ? 10.291 -6.947 -13.095 1.00 86.12 97 ALA A CA 1
ATOM 744 C C . ALA A 1 97 ? 9.164 -7.382 -14.052 1.00 86.12 97 ALA A C 1
ATOM 746 O O . ALA A 1 97 ? 9.422 -8.128 -14.996 1.00 86.12 97 ALA A O 1
ATOM 747 N N . GLY A 1 98 ? 7.923 -6.949 -13.800 1.00 80.06 98 GLY A N 1
ATOM 748 C CA . GLY A 1 98 ? 6.740 -7.326 -14.582 1.00 80.06 98 GLY A CA 1
ATOM 749 C C . GLY A 1 98 ? 6.260 -6.266 -15.577 1.00 80.06 98 GLY A C 1
ATOM 750 O O . GLY A 1 98 ? 5.562 -6.608 -16.531 1.00 80.06 98 GLY A O 1
ATOM 751 N N . TYR A 1 99 ? 6.632 -5.001 -15.375 1.00 79.62 99 TYR A N 1
ATOM 752 C CA . TYR 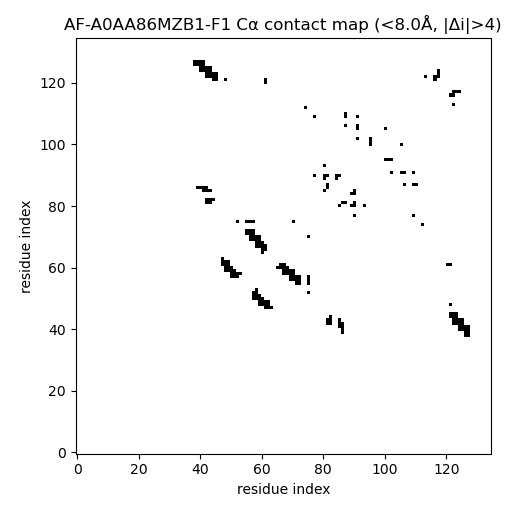A 1 99 ? 6.139 -3.857 -16.138 1.00 79.62 99 TYR A CA 1
ATOM 753 C C . TYR A 1 99 ? 7.290 -2.971 -16.631 1.00 79.62 99 TYR A C 1
ATOM 755 O O . TYR A 1 99 ? 8.217 -2.666 -15.886 1.00 79.62 99 TYR A O 1
ATOM 763 N N . ASP A 1 100 ? 7.194 -2.496 -17.874 1.00 81.81 100 ASP A N 1
ATOM 764 C CA . ASP A 1 100 ? 8.142 -1.538 -18.462 1.00 81.81 100 ASP A CA 1
ATOM 765 C C . ASP A 1 100 ? 7.772 -0.101 -18.048 1.00 81.81 100 ASP A C 1
ATOM 767 O O . ASP A 1 100 ? 7.149 0.653 -18.797 1.00 81.81 100 ASP A O 1
ATOM 771 N N . ILE A 1 101 ? 8.052 0.242 -16.786 1.00 82.44 101 ILE A N 1
ATOM 772 C CA . ILE A 1 101 ? 7.724 1.539 -16.172 1.00 82.44 101 ILE A CA 1
ATOM 773 C C . ILE A 1 101 ? 8.996 2.159 -15.582 1.00 82.44 101 ILE A C 1
ATOM 775 O O . ILE A 1 101 ? 9.863 1.469 -15.055 1.00 82.44 101 ILE A O 1
ATOM 779 N N . GLU A 1 102 ? 9.101 3.488 -15.627 1.00 85.12 102 GLU A N 1
ATOM 780 C CA . GLU A 1 102 ? 10.184 4.224 -14.972 1.00 85.12 102 GLU A CA 1
ATOM 781 C C . GLU A 1 102 ? 10.088 4.121 -13.437 1.00 85.12 102 GLU A C 1
ATOM 783 O O . GLU A 1 102 ? 9.132 4.614 -12.830 1.00 85.12 102 GLU A O 1
ATOM 788 N N . GLU A 1 103 ? 11.130 3.573 -12.801 1.00 82.94 103 GLU A N 1
ATOM 789 C CA . GLU A 1 103 ? 11.273 3.465 -11.338 1.00 82.94 103 GLU A CA 1
ATOM 790 C C . GLU A 1 103 ? 10.862 4.728 -10.554 1.00 82.94 103 GLU A C 1
ATOM 792 O O . GLU A 1 103 ? 10.062 4.600 -9.622 1.00 82.94 103 GLU A O 1
ATOM 797 N N . PRO A 1 104 ? 11.332 5.953 -10.883 1.00 85.44 104 PRO A N 1
ATOM 798 C CA . PRO A 1 104 ? 11.012 7.126 -10.072 1.00 85.44 104 PRO A CA 1
ATOM 799 C C . PRO A 1 104 ? 9.522 7.481 -10.084 1.00 85.44 104 PRO A C 1
ATOM 801 O O . PRO A 1 104 ? 9.013 7.979 -9.082 1.00 85.44 104 PRO A O 1
ATOM 804 N N . ARG A 1 105 ? 8.812 7.225 -11.190 1.00 86.75 105 ARG A N 1
ATOM 805 C CA . ARG A 1 105 ? 7.363 7.461 -11.275 1.00 86.75 105 ARG A CA 1
ATOM 806 C C . ARG A 1 105 ? 6.601 6.398 -10.502 1.00 86.75 105 ARG A C 1
ATOM 808 O O . ARG A 1 105 ? 5.802 6.736 -9.638 1.00 86.75 105 ARG A O 1
ATOM 815 N N . LEU A 1 106 ? 6.939 5.133 -10.743 1.00 87.44 106 LEU A 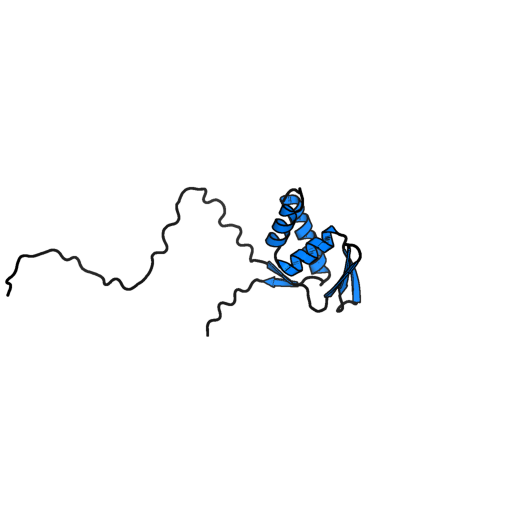N 1
ATOM 816 C CA . LEU A 1 106 ? 6.323 4.000 -10.063 1.00 87.44 106 LEU A CA 1
ATOM 817 C C . LEU A 1 106 ? 6.448 4.120 -8.541 1.00 87.44 106 LEU A C 1
ATOM 819 O O . LEU A 1 106 ? 5.480 3.914 -7.813 1.00 87.44 106 LEU A O 1
ATOM 823 N N . ARG A 1 107 ? 7.632 4.500 -8.052 1.00 88.06 107 ARG A N 1
ATOM 824 C CA . ARG A 1 107 ? 7.864 4.688 -6.621 1.00 88.06 107 ARG A CA 1
ATOM 825 C C . ARG A 1 107 ? 6.960 5.771 -6.034 1.00 88.06 107 ARG A C 1
ATOM 827 O O . ARG A 1 107 ? 6.392 5.560 -4.966 1.00 88.06 107 ARG A O 1
ATOM 834 N N . LEU A 1 108 ? 6.825 6.913 -6.711 1.00 88.75 108 LEU A N 1
ATOM 835 C CA . LEU A 1 108 ? 5.945 7.995 -6.263 1.00 88.75 108 LEU A CA 1
ATOM 836 C C . LEU A 1 108 ? 4.483 7.545 -6.217 1.00 88.75 108 LEU A C 1
ATOM 838 O O . LEU A 1 108 ? 3.792 7.845 -5.244 1.00 88.75 108 LEU A O 1
ATOM 842 N N . ASP A 1 109 ? 4.033 6.797 -7.221 1.00 89.25 109 ASP A N 1
ATOM 843 C CA . ASP A 1 109 ? 2.664 6.284 -7.283 1.00 89.25 109 ASP A CA 1
ATOM 844 C C . ASP A 1 109 ? 2.388 5.289 -6.143 1.00 89.25 109 ASP A C 1
ATOM 846 O O . ASP A 1 109 ? 1.380 5.409 -5.441 1.00 89.25 109 ASP A O 1
ATOM 850 N N . ILE A 1 110 ? 3.321 4.366 -5.875 1.00 91.00 110 ILE A N 1
ATOM 851 C CA . ILE A 1 110 ? 3.243 3.430 -4.740 1.00 91.00 110 ILE A CA 1
ATOM 852 C C . ILE A 1 110 ? 3.222 4.191 -3.407 1.00 91.00 110 ILE A C 1
ATOM 854 O O . ILE A 1 110 ? 2.404 3.893 -2.535 1.00 91.00 110 ILE A O 1
ATOM 858 N N . GLU A 1 111 ? 4.102 5.181 -3.231 1.00 91.06 111 GLU A N 1
ATOM 859 C CA . GLU A 1 111 ? 4.161 5.990 -2.010 1.00 91.06 111 GLU A CA 1
ATOM 860 C C . GLU A 1 111 ? 2.840 6.746 -1.781 1.00 91.06 111 GLU A C 1
ATOM 862 O O . GLU A 1 111 ? 2.306 6.722 -0.669 1.00 91.06 111 GLU A O 1
ATOM 867 N N . GLN A 1 112 ? 2.257 7.350 -2.821 1.00 91.69 112 GLN A N 1
ATOM 868 C CA . GLN A 1 112 ? 0.949 8.008 -2.735 1.00 91.69 112 GLN A CA 1
ATOM 869 C C . GLN A 1 112 ? -0.175 7.023 -2.403 1.00 91.69 112 GLN A C 1
ATOM 871 O O . GLN A 1 112 ? -1.021 7.316 -1.553 1.00 91.69 112 GLN A O 1
ATOM 876 N N . PHE A 1 113 ? -0.174 5.847 -3.027 1.00 91.94 113 PHE A N 1
ATOM 877 C CA . PHE A 1 113 ? -1.170 4.812 -2.779 1.00 91.94 113 PHE A CA 1
ATOM 878 C C . PHE A 1 113 ? -1.141 4.327 -1.324 1.00 91.94 113 PHE A C 1
ATOM 880 O O . PHE A 1 113 ? -2.164 4.324 -0.637 1.00 91.94 113 PHE A O 1
ATOM 887 N N . ILE A 1 114 ? 0.047 4.014 -0.803 1.00 91.81 114 ILE A N 1
ATOM 888 C CA . ILE A 1 114 ? 0.240 3.613 0.596 1.00 91.81 114 ILE A CA 1
ATOM 889 C C . ILE A 1 114 ? -0.211 4.714 1.558 1.00 91.81 114 ILE A C 1
ATOM 891 O O . ILE A 1 114 ? -0.855 4.422 2.569 1.00 91.81 114 ILE A O 1
ATOM 895 N N . GLN A 1 115 ? 0.098 5.978 1.255 1.00 91.62 115 GLN A N 1
ATOM 896 C CA . GLN A 1 115 ? -0.356 7.112 2.061 1.00 91.62 115 GLN A CA 1
ATOM 897 C C . GLN A 1 115 ? -1.886 7.172 2.127 1.00 91.62 115 GLN A C 1
ATOM 899 O O . GLN A 1 115 ? -2.443 7.302 3.217 1.00 91.62 115 GLN A O 1
ATOM 904 N N . GLN A 1 116 ? -2.578 7.005 0.998 1.00 92.00 116 GLN A N 1
ATOM 905 C CA . GLN A 1 116 ? -4.042 6.982 0.968 1.00 92.00 116 GLN A CA 1
ATOM 906 C C . GLN A 1 116 ? -4.624 5.815 1.774 1.00 92.00 116 GLN A C 1
ATOM 908 O O . GLN A 1 116 ? -5.581 6.004 2.527 1.00 92.00 116 GLN A O 1
ATOM 913 N N . LEU A 1 117 ? -4.049 4.618 1.648 1.00 91.88 117 LEU A N 1
ATOM 914 C CA . LEU A 1 117 ? -4.484 3.443 2.405 1.00 91.88 117 LEU A CA 1
ATOM 915 C C . LEU A 1 117 ? -4.269 3.626 3.911 1.00 91.88 117 LEU A C 1
ATOM 917 O O . LEU A 1 117 ? -5.158 3.314 4.702 1.00 91.88 117 LEU A O 1
ATOM 921 N N . THR A 1 118 ? -3.128 4.191 4.305 1.00 91.50 118 THR A N 1
ATOM 922 C CA . THR A 1 118 ? -2.811 4.471 5.712 1.00 91.50 118 THR A CA 1
ATOM 923 C C . THR A 1 118 ? -3.785 5.494 6.299 1.00 91.50 118 THR A C 1
ATOM 925 O O . THR A 1 118 ? -4.336 5.279 7.375 1.00 91.50 118 THR A O 1
ATOM 928 N N . GLN A 1 119 ? -4.081 6.575 5.569 1.00 91.56 119 GLN A N 1
ATOM 929 C CA . GLN A 1 119 ? -5.056 7.590 5.997 1.00 91.56 119 GLN A CA 1
ATOM 930 C C . GLN A 1 119 ? -6.475 7.029 6.150 1.00 91.56 119 GLN A C 1
ATOM 932 O O . GLN A 1 119 ? -7.242 7.497 6.988 1.00 91.56 119 GLN A O 1
ATOM 937 N N . LYS A 1 120 ? -6.824 6.012 5.357 1.00 89.88 120 LYS A N 1
ATOM 938 C CA . LYS A 1 120 ? -8.114 5.309 5.415 1.00 89.88 120 LYS A CA 1
ATOM 939 C C . LYS A 1 120 ? -8.145 4.177 6.451 1.00 89.88 120 LYS A C 1
ATOM 941 O O . LYS A 1 120 ? -9.146 3.466 6.544 1.00 89.88 120 LYS A O 1
ATOM 946 N N . GLY A 1 121 ? -7.060 3.981 7.206 1.00 90.62 121 GLY A N 1
ATOM 947 C CA . GLY A 1 121 ? -6.928 2.898 8.183 1.00 90.62 121 GLY A CA 1
ATOM 948 C C . GLY A 1 121 ? -6.915 1.502 7.555 1.00 90.62 121 GLY A C 1
ATOM 949 O O . GLY A 1 121 ? -7.243 0.533 8.228 1.00 90.62 121 GLY A O 1
ATOM 950 N N . LEU A 1 122 ? -6.588 1.401 6.262 1.00 92.06 122 LEU A N 1
ATOM 951 C CA . LEU A 1 122 ? -6.489 0.134 5.530 1.00 92.06 122 LEU A CA 1
ATOM 952 C C . LEU A 1 122 ? -5.092 -0.491 5.637 1.00 92.06 122 LEU A C 1
ATOM 954 O O . LEU A 1 122 ? -4.934 -1.689 5.428 1.00 92.06 122 LEU A O 1
ATOM 958 N N . LEU A 1 123 ? -4.085 0.321 5.959 1.00 92.88 123 LEU A N 1
ATOM 959 C CA . LEU A 1 123 ? -2.715 -0.106 6.223 1.00 92.88 123 LEU A CA 1
ATOM 960 C C . LEU A 1 123 ? -2.222 0.502 7.534 1.00 92.88 123 LEU A C 1
ATOM 962 O O . LEU A 1 123 ? -2.483 1.668 7.828 1.00 92.88 123 LEU A O 1
ATOM 966 N N . ALA A 1 124 ? -1.470 -0.288 8.290 1.00 90.75 124 ALA A N 1
ATOM 967 C CA . ALA A 1 124 ? -0.713 0.146 9.451 1.00 90.75 124 ALA A CA 1
ATOM 968 C C . ALA A 1 124 ? 0.777 0.224 9.101 1.00 90.75 124 ALA A C 1
ATOM 970 O O . ALA A 1 124 ? 1.297 -0.603 8.346 1.00 90.75 124 ALA A O 1
ATOM 971 N N . ILE A 1 125 ? 1.460 1.220 9.665 1.00 89.50 125 ILE A N 1
ATOM 972 C CA . ILE A 1 125 ? 2.908 1.386 9.540 1.00 89.50 125 ILE A CA 1
ATOM 973 C C . ILE A 1 125 ? 3.535 0.941 10.852 1.00 89.50 125 ILE A C 1
ATOM 975 O O . ILE A 1 125 ? 3.284 1.538 11.898 1.00 89.50 125 ILE A O 1
ATOM 979 N N . GLU A 1 126 ? 4.371 -0.085 10.782 1.00 84.62 126 GLU A N 1
ATOM 980 C CA . GLU A 1 126 ? 5.151 -0.563 11.911 1.00 84.62 126 GLU A CA 1
ATOM 981 C C . GLU A 1 126 ? 6.635 -0.236 11.677 1.00 84.62 126 GLU A C 1
ATOM 983 O O . GLU A 1 126 ? 7.176 -0.490 10.590 1.00 84.62 126 GLU A O 1
ATOM 988 N N . PRO A 1 127 ? 7.336 0.334 12.673 1.00 72.69 127 PRO A N 1
ATOM 989 C CA . PRO A 1 127 ? 8.789 0.370 12.632 1.00 72.69 127 PRO A CA 1
ATOM 990 C C . PRO A 1 127 ? 9.307 -1.070 12.643 1.00 72.69 127 PRO A C 1
ATOM 992 O O . PRO A 1 127 ? 8.902 -1.863 13.494 1.00 72.69 127 PRO A O 1
ATOM 995 N N . ALA A 1 128 ? 10.218 -1.420 11.730 1.00 62.34 128 ALA A N 1
ATOM 996 C CA . ALA A 1 128 ? 10.914 -2.701 11.785 1.00 62.34 128 ALA A CA 1
ATOM 997 C C . ALA A 1 128 ? 11.816 -2.753 13.034 1.00 62.34 128 ALA A C 1
ATOM 999 O O . ALA A 1 128 ? 13.014 -2.484 12.967 1.00 62.34 128 ALA A O 1
ATOM 1000 N N . HIS A 1 129 ? 11.245 -3.074 14.196 1.00 52.44 129 HIS A N 1
ATOM 1001 C CA . HIS A 1 129 ? 12.016 -3.428 15.378 1.00 52.44 129 HIS A CA 1
ATOM 1002 C C . HIS A 1 129 ? 12.632 -4.804 15.132 1.00 52.44 129 HIS A C 1
ATOM 1004 O O . HIS A 1 129 ? 11.974 -5.837 15.241 1.00 52.44 129 HIS A O 1
ATOM 1010 N N . THR A 1 130 ? 13.917 -4.828 14.788 1.00 48.88 130 THR A N 1
ATOM 1011 C CA . THR A 1 130 ? 14.739 -6.022 14.965 1.00 48.88 130 THR A CA 1
ATOM 1012 C C . THR A 1 130 ? 14.884 -6.258 16.464 1.00 48.88 130 THR A C 1
ATOM 1014 O O . THR A 1 130 ? 15.750 -5.669 17.111 1.00 48.88 130 THR A O 1
ATOM 1017 N N . SER A 1 131 ? 14.008 -7.087 17.028 1.00 39.56 131 SER A N 1
ATOM 1018 C CA . SER A 1 131 ? 14.179 -7.624 18.374 1.00 39.56 131 SER A CA 1
ATOM 1019 C C . SER A 1 131 ? 15.404 -8.538 18.383 1.00 39.56 131 SER A C 1
ATOM 1021 O O . SER A 1 131 ? 15.328 -9.709 18.024 1.00 39.56 131 SER A O 1
ATOM 1023 N N . HIS A 1 132 ? 16.553 -7.985 18.764 1.00 45.19 132 HIS A N 1
ATOM 1024 C CA . HIS A 1 132 ? 17.615 -8.756 19.392 1.00 45.19 132 HIS A CA 1
ATOM 1025 C C . HIS A 1 132 ? 17.252 -8.846 20.875 1.00 45.19 132 HIS A C 1
ATOM 1027 O O . HIS A 1 132 ? 17.663 -7.998 21.660 1.00 45.19 132 HIS A O 1
ATOM 1033 N N . ASP A 1 133 ? 16.415 -9.816 21.234 1.00 42.94 133 ASP A N 1
ATOM 1034 C CA . ASP A 1 133 ? 16.216 -10.189 22.633 1.00 42.94 133 ASP A CA 1
ATOM 1035 C C . ASP A 1 133 ? 16.712 -11.622 22.792 1.00 42.94 133 ASP A C 1
ATOM 1037 O O . ASP A 1 133 ? 16.066 -12.588 22.385 1.00 42.94 133 ASP A O 1
ATOM 1041 N N . GLY A 1 134 ? 17.957 -11.724 23.251 1.00 48.44 134 GLY A N 1
ATOM 1042 C CA . GLY A 1 134 ? 18.548 -12.971 23.694 1.00 48.44 134 GLY A CA 1
ATOM 1043 C C . GLY A 1 134 ? 18.073 -13.262 25.111 1.00 48.44 134 GLY A C 1
ATOM 1044 O O . GLY A 1 134 ? 18.236 -12.432 26.002 1.00 48.44 134 GLY A O 1
ATOM 1045 N N . THR A 1 135 ? 17.523 -14.453 25.314 1.00 37.59 135 THR A N 1
ATOM 1046 C CA . THR A 1 135 ? 17.507 -15.122 26.617 1.00 37.59 135 THR A CA 1
ATOM 1047 C C . THR A 1 135 ? 18.235 -16.446 26.474 1.00 37.59 135 THR A C 1
ATOM 1049 O O . THR A 1 135 ? 17.980 -17.141 25.463 1.00 37.59 135 THR A O 1
#

Radius of gyration: 27.57 Å; Cα contacts (8 Å, |Δi|>4): 121; chains: 1; bounding box: 90×47×45 Å

Nearest PDB structures (foldseek):
  5v1u-assembly2_B  TM=9.034E-01  e=5.421E-08  Thermobaculum terrenum ATCC BAA-798
  6jx3-assembly1_B  TM=9.095E-01  e=4.850E-05  Thermobifida fusca
  5why-assembly2_B  TM=7.210E-01  e=1.327E-02  Acetivibrio thermocellus ATCC 27405
  5v1s-assembly2_B  TM=5.730E-01  e=9.716E-03  Streptococcus suis
  8pz5-assembly1_B  TM=6.152E-01  e=1.177E-01  Cyanothece sp. PCC 7425

Secondary structure (DSSP, 8-state):
----------------------------S-----------EEEE--TTEEEEEETTEEEEEETTTTEEEEE-HHHHHHHHHHHHH-SHHHHHHHHHHHS---HHHHHHHHHHHHHHHHHTTS-EEEE--------

pLDDT: mean 73.55, std 22.29, range [27.78, 93.81]

Solvent-accessible surface area (backbone atoms only — not comparable to full-atom values): 8811 Å² total; per-residue (Å²): 139,82,90,89,81,83,87,87,88,81,82,80,84,76,85,90,72,88,76,86,83,92,80,84,79,86,89,80,74,80,97,81,71,97,74,74,87,66,77,61,58,30,46,41,72,47,89,54,46,48,77,47,79,56,98,65,24,25,42,36,36,35,62,88,78,71,46,76,45,80,34,53,53,66,53,33,51,53,49,56,33,34,74,73,57,22,29,68,67,52,34,47,54,56,46,53,74,76,41,100,61,62,64,77,58,53,49,52,52,52,53,52,50,52,50,54,33,36,76,69,68,52,33,43,82,42,77,67,74,80,80,84,77,86,130

InterPro domains:
  IPR008792 Coenzyme PQQ synthesis protein D [PF05402] (57-123)
  IPR041881 Coenzyme PQQ synthesis protein D superfamily [G3DSA:1.10.10.1150] (32-124)

Sequence (135 aa):
MCWPAISPDFPSHARLTSLCPVDKVPFGTS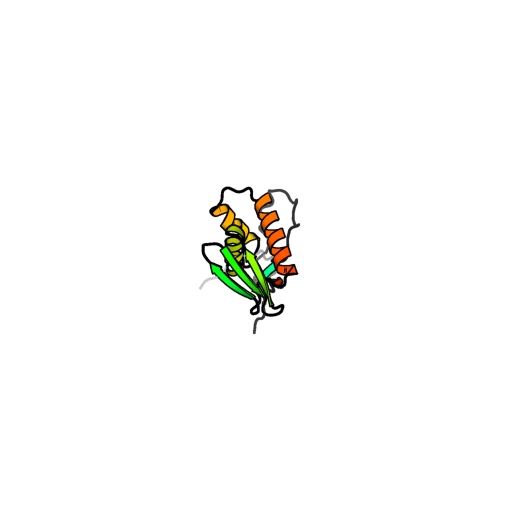FQSLQQYKPAMRYRIPEDVVFREVGGEAVLLNLATGTYFGLDGVGTEIWNLLAREGTIDGVTNALLAGYDIEEPRLRLDIEQFIQQLTQKGLLAIEPAHTSHDGT

Foldseek 3Di:
DDDDDDDDDDDDDDDPDDDDDPDDDPPDDDPPPPDDPPQFKFKEFDPQWDWDDDPLKIWIARNVVRDIDIGHNVLSLLVVQCNPVRGLVSSLVVCVVVDPDDSVVSSVVSVVSSVVCVVVVRMDIDRPPPPPDDD

Mean predicted aligned error: 14.81 Å

Organism: NCBI:txid2973512